Protein AF-A0A9E1KAA6-F1 (afdb_monomer)

pLDDT: mean 78.25, std 20.04, range [26.22, 97.06]

Solvent-accessible surface area (backbone atoms only — not comparable to full-atom values): 9494 Å² total; per-residue (Å²): 140,82,90,76,80,89,85,79,81,75,67,100,78,75,88,84,64,76,45,43,29,38,94,89,40,77,49,52,74,78,49,76,48,81,48,72,50,78,56,93,52,37,34,42,40,38,41,38,37,33,32,41,38,84,46,94,51,65,41,52,34,40,38,27,47,78,48,66,80,81,46,46,80,72,46,42,37,39,36,41,93,92,42,77,47,75,55,77,92,59,58,71,76,60,45,55,56,55,47,66,62,43,56,77,71,78,51,74,46,74,50,76,46,78,78,50,98,39,35,36,37,32,42,42,41,71,44,51,43,72,33,58,40,37,43,35,40,30,35,33,36,77,56,61,79,52,96,92,39,76,78,85,84,80,88,81,127

Foldseek 3Di:
DDDDDDPDCPDPPPPPDAAKDFPNHHFDWPDKDWDWDDDPQKIKIKIKTKTWQQDQFWTKIKHKDFADQQKDWDWKWKAAPNDIDTDDDDDPVVQVVVQVVVVVPVDFGWGWDDPDRGMIMIITGGHGHGIMMMMMTMIMHGFDDDPNDTDDDDDPD

Mean predicted aligned error: 9.54 Å

Secondary structure (DSSP, 8-state):
-----------TT-----EEEETTEEPPEEEEEEEEEEETTEEEEEEEEEEEE-SSS-EEEEEEEE--TTPEEEEEEEEETTEEEEEP---HHHHHHHHHHHHTTT---EEEEEEETTEEEEEEEEE-TTEEEEEEEEEEEE--EETTEE-------

Radius of gyration: 17.76 Å; Cα contacts (8 Å, |Δi|>4): 289; chains: 1; bounding box: 52×57×38 Å

Sequence (157 a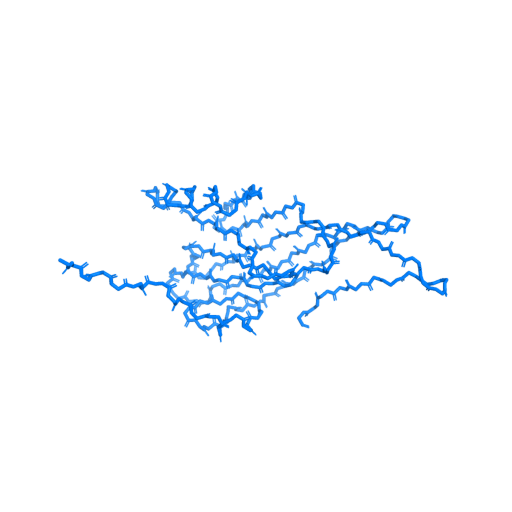a):
MISVQPQNQFQQHEIEQFGLFAGGHPIPLKSTSFTGQLKGMMTCMTIEMVFENIEEKSIEAVYTFPVPDRAVFLGLKIEMAGQVYQTVVMERKEATNAYEESVTDGNAAILVEVVSSNLYSMQIGNIPPQSDVKIEYQYSVLHEWRDGLLRWRLPTV

Structure (mmCIF, N/CA/C/O backbone):
data_AF-A0A9E1KAA6-F1
#
_entry.id   AF-A0A9E1KAA6-F1
#
loop_
_atom_site.group_PDB
_atom_site.id
_atom_site.type_symbol
_atom_site.label_atom_id
_atom_site.label_alt_id
_atom_site.label_comp_id
_atom_site.label_asym_id
_atom_site.label_entity_id
_atom_site.label_seq_id
_atom_site.pdbx_PDB_ins_code
_atom_site.Cartn_x
_atom_site.Cartn_y
_atom_site.Cartn_z
_atom_site.occupancy
_atom_site.B_iso_or_equiv
_atom_site.auth_seq_id
_atom_site.auth_comp_id
_atom_site.auth_asym_id
_atom_site.auth_atom_id
_atom_site.pdbx_PDB_model_num
ATOM 1 N N . MET A 1 1 ? -12.600 46.603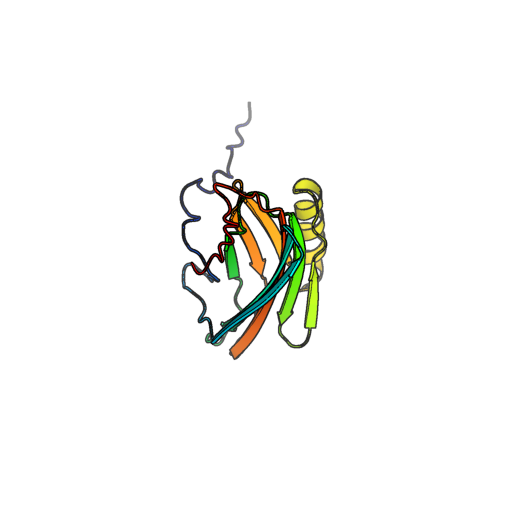 -1.212 1.00 32.56 1 MET A N 1
ATOM 2 C CA . MET A 1 1 ? -11.472 45.671 -1.012 1.00 32.56 1 MET A CA 1
ATOM 3 C C . MET A 1 1 ? -11.874 44.720 0.092 1.00 32.56 1 MET A C 1
ATOM 5 O O . MET A 1 1 ? -11.951 45.148 1.234 1.00 32.56 1 MET A O 1
ATOM 9 N N . ILE A 1 2 ? -12.253 43.494 -0.262 1.00 26.22 2 ILE A N 1
ATOM 10 C CA . ILE A 1 2 ? -12.650 42.466 0.703 1.00 26.22 2 ILE A CA 1
ATOM 11 C C . ILE A 1 2 ? -11.565 41.399 0.669 1.00 26.22 2 ILE A C 1
ATOM 13 O O . ILE A 1 2 ? -11.262 40.839 -0.380 1.00 26.22 2 ILE A O 1
ATOM 17 N N . SER A 1 3 ? -10.951 41.228 1.833 1.00 28.16 3 SER A N 1
ATOM 18 C CA . SER A 1 3 ? -10.003 40.180 2.170 1.00 28.16 3 SER A CA 1
ATOM 19 C C . SER A 1 3 ? -10.715 38.830 2.163 1.00 28.16 3 SER A C 1
ATOM 21 O O . SER A 1 3 ? -11.738 38.678 2.828 1.00 28.16 3 SER A O 1
ATOM 23 N N . VAL A 1 4 ? -10.152 37.860 1.449 1.00 31.84 4 VAL A N 1
ATOM 24 C CA . VAL A 1 4 ? -10.353 36.436 1.721 1.00 31.84 4 VAL A CA 1
ATOM 25 C C . VAL A 1 4 ? -8.952 35.840 1.787 1.00 31.84 4 VAL A C 1
ATOM 27 O O . VAL A 1 4 ? -8.188 35.912 0.825 1.00 31.84 4 VAL A O 1
ATOM 30 N N . GLN A 1 5 ? -8.578 35.373 2.976 1.00 27.95 5 GLN A N 1
ATOM 31 C CA . GLN A 1 5 ? -7.280 34.764 3.249 1.00 27.95 5 GLN A CA 1
ATOM 32 C C . GLN A 1 5 ? -7.101 33.471 2.434 1.00 27.95 5 GLN A C 1
ATOM 34 O O . GLN A 1 5 ? -8.075 32.743 2.242 1.00 27.95 5 GLN A O 1
ATOM 39 N N . PRO A 1 6 ? -5.872 33.124 2.014 1.00 31.64 6 PRO A N 1
ATOM 40 C CA . PRO A 1 6 ? -5.583 31.807 1.468 1.00 31.64 6 PRO A CA 1
ATOM 41 C C . PRO A 1 6 ? -5.466 30.801 2.622 1.00 31.64 6 PRO A C 1
ATOM 43 O O . PRO A 1 6 ? -4.396 30.631 3.202 1.00 31.64 6 PRO A O 1
ATOM 46 N N . GLN A 1 7 ? -6.561 30.128 2.970 1.00 37.97 7 GLN A N 1
ATOM 47 C CA . GLN A 1 7 ? -6.502 28.904 3.771 1.00 37.97 7 GLN A CA 1
ATOM 48 C C . GLN A 1 7 ? -6.577 27.701 2.835 1.00 37.97 7 GLN A C 1
ATOM 50 O O . GLN A 1 7 ? -7.650 27.254 2.459 1.00 37.97 7 GLN A O 1
ATOM 55 N N . ASN A 1 8 ? -5.401 27.259 2.395 1.00 36.41 8 ASN A N 1
ATOM 56 C CA . ASN A 1 8 ? -5.028 25.844 2.303 1.00 36.41 8 ASN A CA 1
ATOM 57 C C . ASN A 1 8 ? -3.507 25.763 2.113 1.00 36.41 8 ASN A C 1
ATOM 59 O O . ASN A 1 8 ? -2.979 25.226 1.145 1.00 36.41 8 ASN A O 1
ATOM 63 N N . GLN A 1 9 ? -2.795 26.351 3.079 1.00 32.00 9 GLN A N 1
ATOM 64 C CA . GLN A 1 9 ? -1.460 25.904 3.462 1.00 32.00 9 GLN A CA 1
ATOM 65 C C . GLN A 1 9 ? -1.636 24.704 4.403 1.00 32.00 9 GLN A C 1
ATOM 67 O O . GLN A 1 9 ? -1.449 24.832 5.609 1.00 32.00 9 GLN A O 1
ATOM 72 N N . PHE A 1 10 ? -2.029 23.544 3.872 1.00 37.91 10 PHE A N 1
ATOM 73 C CA . PHE A 1 10 ? -1.700 22.303 4.566 1.00 37.91 10 PHE A CA 1
ATOM 74 C C . PHE A 1 10 ? -0.241 21.995 4.238 1.00 37.91 10 PHE A C 1
ATOM 76 O O . PHE A 1 10 ? 0.187 21.985 3.085 1.00 37.91 10 PHE A O 1
ATOM 83 N N . GLN A 1 11 ? 0.534 21.951 5.309 1.00 35.53 11 GLN A N 1
ATOM 84 C CA . GLN A 1 11 ? 1.975 22.080 5.367 1.00 35.53 11 GLN A CA 1
ATOM 85 C C . GLN A 1 11 ? 2.710 21.088 4.460 1.00 35.53 11 GLN A C 1
ATOM 87 O O . GLN A 1 11 ? 2.513 19.880 4.516 1.00 35.53 11 GLN A O 1
ATOM 92 N N . GLN A 1 12 ? 3.691 21.612 3.731 1.00 38.66 12 GLN A N 1
ATOM 93 C CA . GLN A 1 12 ? 4.783 20.885 3.075 1.00 38.66 12 GLN A CA 1
ATOM 94 C C . GLN A 1 12 ? 5.722 20.154 4.078 1.00 38.66 12 GLN A C 1
ATOM 96 O O . GLN A 1 12 ? 6.903 19.988 3.792 1.00 38.66 12 GLN A O 1
ATOM 101 N N . HIS A 1 13 ? 5.249 19.783 5.276 1.00 34.84 13 HIS A N 1
ATOM 102 C CA . HIS A 1 13 ? 6.080 19.331 6.405 1.00 34.84 13 HIS A CA 1
ATOM 103 C C . HIS A 1 13 ? 5.545 18.120 7.195 1.00 34.84 13 HIS A C 1
ATOM 105 O O . HIS A 1 13 ? 6.090 17.827 8.251 1.00 34.84 13 HIS A O 1
ATOM 111 N N . GLU A 1 14 ? 4.540 17.382 6.710 1.00 42.50 14 GLU A N 1
ATOM 112 C CA . GLU A 1 14 ? 3.948 16.273 7.492 1.00 42.50 14 GLU A CA 1
ATOM 113 C C . GLU A 1 14 ? 3.715 14.959 6.722 1.00 42.50 14 GLU A C 1
ATOM 115 O O . GLU A 1 14 ? 2.929 14.117 7.142 1.00 42.50 14 GLU A O 1
ATOM 120 N N . ILE A 1 15 ? 4.434 14.720 5.619 1.00 50.84 15 ILE A N 1
ATOM 121 C CA . ILE A 1 15 ? 4.399 13.423 4.917 1.00 50.84 15 ILE A CA 1
ATOM 122 C C . ILE A 1 15 ? 5.782 12.758 5.008 1.00 50.84 15 ILE A C 1
ATOM 124 O O . ILE A 1 15 ? 6.477 12.586 4.014 1.00 50.84 15 ILE A O 1
ATOM 128 N N . GLU A 1 16 ? 6.200 12.416 6.231 1.00 56.44 16 GLU A N 1
ATOM 129 C CA . GLU A 1 16 ? 7.363 11.541 6.498 1.00 56.44 16 GLU A CA 1
ATOM 130 C C . GLU A 1 16 ? 6.955 10.204 7.147 1.00 56.44 16 GLU A C 1
ATOM 132 O O . GLU A 1 16 ? 7.795 9.458 7.643 1.00 56.44 16 GLU A O 1
ATOM 137 N N . GLN A 1 17 ? 5.661 9.875 7.166 1.00 75.50 17 GLN A N 1
ATOM 138 C CA . GLN A 1 17 ? 5.165 8.647 7.785 1.00 75.50 17 GLN A CA 1
ATOM 139 C C . GLN A 1 17 ? 4.682 7.667 6.714 1.00 75.50 17 GLN A C 1
ATOM 141 O O . GLN A 1 17 ? 3.624 7.846 6.117 1.00 75.50 17 GLN A O 1
ATOM 146 N N . PHE A 1 18 ? 5.493 6.637 6.455 1.00 88.12 18 PHE A N 1
ATOM 147 C CA . PHE A 1 18 ? 5.142 5.529 5.567 1.00 88.12 18 PHE A CA 1
ATOM 148 C C . PHE A 1 18 ? 4.233 4.528 6.273 1.00 88.12 18 PHE A C 1
ATOM 150 O O . PHE A 1 18 ? 4.470 4.174 7.427 1.00 88.12 18 PHE A O 1
ATOM 157 N N . GLY A 1 19 ? 3.244 4.012 5.550 1.00 91.88 19 GLY A N 1
ATOM 158 C CA . GLY A 1 19 ? 2.247 3.095 6.088 1.00 91.88 19 GLY A CA 1
ATOM 159 C C . GLY A 1 19 ? 0.863 3.725 6.147 1.00 91.88 19 GLY A C 1
ATOM 160 O O . GLY A 1 19 ? 0.610 4.762 5.533 1.00 91.88 19 GLY A O 1
ATOM 161 N N . LEU A 1 20 ? -0.051 3.045 6.836 1.00 93.88 20 LEU A N 1
ATOM 162 C CA . LEU A 1 20 ? -1.446 3.448 6.973 1.00 93.88 20 LEU A CA 1
ATOM 163 C C . LEU A 1 20 ? -1.654 4.102 8.342 1.00 93.88 20 LEU A C 1
ATOM 165 O O . LEU A 1 20 ? -1.330 3.493 9.358 1.00 93.88 20 LEU A O 1
ATOM 169 N N . PHE A 1 21 ? -2.192 5.321 8.370 1.00 94.81 21 PHE A N 1
ATOM 170 C CA . PHE A 1 21 ? -2.392 6.098 9.597 1.00 94.81 21 PHE A CA 1
ATOM 171 C C . PHE A 1 21 ? -3.819 6.631 9.702 1.00 94.81 21 PHE A C 1
ATOM 173 O O . PHE A 1 21 ? -4.349 7.139 8.720 1.00 94.81 21 PHE A O 1
ATOM 180 N N . ALA A 1 22 ? -4.404 6.595 10.900 1.00 93.38 22 ALA A N 1
ATOM 181 C CA . ALA A 1 22 ?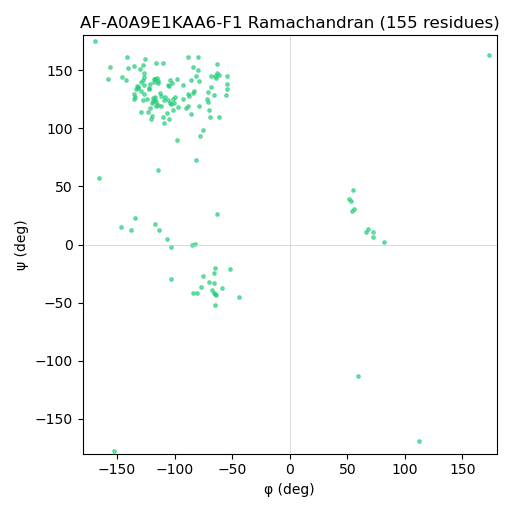 -5.677 7.241 11.227 1.00 93.38 22 ALA A CA 1
ATOM 182 C C . ALA A 1 22 ? -5.489 8.189 12.416 1.00 93.38 22 ALA A C 1
ATOM 184 O O . ALA A 1 22 ? -4.975 7.795 13.461 1.00 93.38 22 ALA A O 1
ATOM 185 N N . GLY A 1 23 ? -5.870 9.461 12.257 1.00 89.25 23 GLY A N 1
ATOM 186 C CA . GLY A 1 23 ? -5.718 10.471 13.315 1.00 89.25 23 GLY A CA 1
ATOM 187 C C . GLY A 1 23 ? -4.282 10.626 13.843 1.00 89.25 23 GLY A C 1
ATOM 188 O O . GLY A 1 23 ? -4.104 10.915 15.021 1.00 89.25 23 GLY A O 1
ATOM 189 N N . GLY A 1 24 ? -3.267 10.383 13.004 1.00 88.31 24 GLY A N 1
ATOM 190 C CA . GLY A 1 24 ? -1.848 10.428 13.386 1.00 88.31 24 GLY A CA 1
ATOM 191 C C . GLY A 1 24 ? -1.312 9.161 14.068 1.00 88.31 24 GLY A C 1
ATOM 192 O O . GLY A 1 24 ? -0.139 9.119 14.434 1.00 88.31 24 GLY A O 1
ATOM 193 N N . HIS A 1 25 ? -2.130 8.118 14.220 1.00 91.75 25 HIS A N 1
ATOM 194 C CA . HIS A 1 25 ? -1.718 6.836 14.791 1.00 91.75 25 HIS A CA 1
ATOM 195 C C . HIS A 1 25 ? -1.569 5.767 13.699 1.00 91.75 25 HIS A C 1
ATOM 197 O O . HIS A 1 25 ? -2.437 5.678 12.826 1.00 91.75 25 HIS A O 1
ATOM 203 N N . PRO A 1 26 ? -0.496 4.952 13.725 1.00 94.31 26 PRO A N 1
ATOM 204 C CA . PRO A 1 26 ? -0.312 3.890 12.747 1.00 94.31 26 PRO A CA 1
ATOM 205 C C . PRO A 1 26 ? -1.360 2.796 12.947 1.00 94.31 26 PRO A C 1
ATOM 207 O O . PRO A 1 26 ? -1.597 2.339 14.065 1.00 94.31 26 PRO A O 1
ATOM 210 N N . ILE A 1 27 ? -1.940 2.341 11.845 1.00 96.00 27 ILE A N 1
ATOM 211 C CA . ILE A 1 27 ? -2.818 1.177 11.820 1.00 96.00 27 ILE A CA 1
ATOM 212 C C . ILE A 1 27 ? -1.947 -0.088 11.742 1.00 96.00 27 ILE A C 1
ATOM 214 O O . ILE A 1 27 ? -1.030 -0.138 10.916 1.00 96.00 27 ILE A O 1
ATOM 218 N N . PRO A 1 28 ? -2.200 -1.117 12.574 1.00 96.38 28 PRO A N 1
ATOM 219 C CA . PRO A 1 28 ? -1.439 -2.362 12.551 1.00 96.38 28 PRO A CA 1
ATOM 220 C C . PRO A 1 28 ? -1.409 -3.031 11.172 1.00 96.38 28 PRO A C 1
ATOM 222 O O . PRO A 1 28 ? -2.449 -3.288 10.570 1.00 96.38 28 PRO A O 1
ATOM 225 N N . LEU A 1 29 ? -0.204 -3.360 10.703 1.00 96.25 29 LEU A N 1
ATOM 226 C CA . LEU A 1 29 ? 0.043 -4.156 9.501 1.00 96.25 29 LEU A CA 1
ATOM 227 C C . LEU A 1 29 ? 0.109 -5.642 9.882 1.00 96.25 29 LEU A C 1
ATOM 229 O O . LEU A 1 29 ? 0.995 -6.050 10.631 1.00 96.25 29 LEU A O 1
ATOM 233 N N . LYS A 1 30 ? -0.807 -6.457 9.357 1.00 96.75 30 LYS A N 1
ATOM 234 C CA . LYS A 1 30 ? -0.865 -7.907 9.607 1.00 96.75 30 LYS A CA 1
ATOM 235 C C . LYS A 1 30 ? 0.058 -8.690 8.687 1.00 96.75 30 LYS A C 1
ATOM 237 O O . LYS A 1 30 ? 0.681 -9.662 9.110 1.00 96.75 30 LYS A O 1
ATOM 242 N N . SER A 1 31 ? 0.107 -8.310 7.413 1.00 96.44 31 SER A N 1
ATOM 243 C CA . SER A 1 31 ? 0.881 -9.031 6.407 1.00 96.44 31 SER A CA 1
ATOM 244 C C . SER A 1 31 ? 1.261 -8.146 5.229 1.00 96.44 31 SER A C 1
ATOM 246 O O . SER A 1 31 ? 0.546 -7.211 4.871 1.00 96.44 31 SER A O 1
ATOM 248 N N . THR A 1 32 ? 2.379 -8.508 4.602 1.00 94.94 32 THR A N 1
ATOM 249 C CA . THR A 1 32 ? 2.837 -7.942 3.335 1.00 94.94 32 THR A CA 1
ATOM 250 C C . THR A 1 32 ? 3.259 -9.069 2.405 1.00 94.94 32 THR A C 1
ATOM 252 O O . THR A 1 32 ? 3.997 -9.969 2.810 1.00 94.94 32 THR A O 1
ATOM 255 N N . SER A 1 33 ? 2.828 -9.003 1.149 1.00 95.25 33 SER A N 1
ATOM 256 C CA . SER A 1 33 ? 3.213 -9.925 0.086 1.00 95.25 33 SER A CA 1
ATOM 257 C C . SER A 1 33 ? 3.753 -9.157 -1.115 1.00 95.25 33 SER A C 1
ATOM 259 O O . SER A 1 33 ? 3.204 -8.138 -1.534 1.00 95.25 33 SER A O 1
ATOM 261 N N . PHE A 1 34 ? 4.840 -9.670 -1.684 1.00 94.38 34 PHE A N 1
ATOM 262 C CA . PHE A 1 34 ? 5.470 -9.130 -2.880 1.00 94.38 34 PHE A CA 1
ATOM 263 C C . PHE A 1 34 ? 5.539 -10.234 -3.926 1.00 94.38 34 PHE A C 1
ATOM 265 O O . PHE A 1 34 ? 6.257 -11.218 -3.756 1.00 94.38 34 PHE A O 1
ATOM 272 N N . THR A 1 35 ? 4.813 -10.066 -5.026 1.00 95.50 35 THR A N 1
ATOM 273 C CA . THR A 1 35 ? 4.808 -11.022 -6.137 1.00 95.50 35 THR A CA 1
ATOM 274 C C . THR A 1 35 ? 5.218 -10.310 -7.410 1.00 95.50 35 THR A C 1
ATOM 276 O O . THR A 1 35 ? 4.731 -9.222 -7.698 1.00 95.50 35 THR A O 1
ATOM 279 N N . GLY A 1 36 ? 6.101 -10.898 -8.211 1.00 93.25 36 GLY A N 1
ATOM 280 C CA . GLY A 1 36 ? 6.486 -10.253 -9.456 1.00 93.25 36 GLY A CA 1
ATOM 281 C C . GLY A 1 36 ? 7.283 -11.116 -10.408 1.00 93.25 36 GLY A C 1
ATOM 282 O O . GLY A 1 36 ? 7.639 -12.256 -10.118 1.00 93.25 36 GLY A O 1
ATOM 283 N N . GLN A 1 37 ? 7.532 -10.546 -11.582 1.00 94.81 37 GLN A N 1
ATOM 284 C CA . GLN A 1 37 ? 8.281 -11.175 -12.662 1.00 94.81 37 GLN A CA 1
ATOM 285 C C . GLN A 1 37 ? 9.332 -10.201 -13.184 1.00 94.81 37 GLN A C 1
ATOM 287 O O . GLN A 1 37 ? 9.024 -9.041 -13.456 1.00 94.81 37 GLN A O 1
ATOM 292 N N . LEU A 1 38 ? 10.554 -10.694 -13.377 1.00 93.38 38 LEU A N 1
ATOM 293 C CA . LEU A 1 38 ? 11.616 -10.009 -14.107 1.00 93.38 38 LEU A CA 1
ATOM 294 C C . LEU A 1 38 ? 11.792 -10.704 -15.463 1.00 93.38 38 LEU A C 1
ATOM 296 O O . LEU A 1 38 ? 12.201 -11.862 -15.521 1.00 93.38 38 LEU A O 1
ATOM 300 N N . LYS A 1 39 ? 11.462 -10.008 -16.554 1.00 91.81 39 LYS A N 1
ATOM 301 C CA . LYS A 1 39 ? 11.608 -10.495 -17.933 1.00 91.81 39 LYS A CA 1
ATOM 302 C C . LYS A 1 39 ? 12.556 -9.581 -18.695 1.00 91.81 39 LYS A C 1
ATOM 304 O O . LYS A 1 39 ? 12.229 -8.429 -18.981 1.00 91.81 39 LYS A O 1
ATOM 309 N N . GLY A 1 40 ? 13.741 -10.095 -19.025 1.00 90.69 40 GLY A N 1
ATOM 310 C CA . GLY A 1 40 ? 14.811 -9.275 -19.590 1.00 90.69 40 GLY A CA 1
ATOM 311 C C . GLY A 1 40 ? 15.182 -8.149 -18.622 1.00 90.69 40 GLY A C 1
ATOM 312 O O . GLY A 1 40 ? 15.681 -8.416 -17.535 1.00 90.69 40 GLY A O 1
ATOM 313 N N . MET A 1 41 ? 14.905 -6.902 -19.009 1.00 92.44 41 MET A N 1
ATOM 314 C CA . MET A 1 41 ? 15.149 -5.708 -18.186 1.00 92.44 41 MET A CA 1
ATOM 315 C C . MET A 1 41 ? 13.881 -5.143 -17.534 1.00 92.44 41 MET A C 1
ATOM 317 O O . MET A 1 41 ? 13.965 -4.149 -16.824 1.00 92.44 41 MET A O 1
ATOM 321 N N . MET A 1 42 ? 12.709 -5.724 -17.782 1.00 93.19 42 MET A N 1
ATOM 322 C CA . MET A 1 42 ? 11.446 -5.217 -17.250 1.00 93.19 42 MET A CA 1
ATOM 323 C C . MET A 1 42 ? 11.034 -6.017 -16.019 1.00 93.19 42 MET A C 1
ATOM 325 O O . MET A 1 42 ? 10.911 -7.242 -16.094 1.00 93.19 42 MET A O 1
ATOM 329 N N . THR A 1 43 ? 10.762 -5.334 -14.911 1.00 94.81 43 THR A N 1
ATOM 330 C CA . THR A 1 43 ? 10.070 -5.933 -13.766 1.00 94.81 43 THR A CA 1
ATOM 331 C C . THR A 1 43 ? 8.616 -5.495 -13.747 1.00 94.81 43 THR A C 1
ATOM 333 O O . THR A 1 43 ? 8.332 -4.320 -13.948 1.00 94.81 43 THR A O 1
ATOM 336 N N . CYS A 1 44 ? 7.712 -6.421 -13.441 1.00 94.38 44 CYS A N 1
ATOM 337 C CA . CYS A 1 44 ? 6.341 -6.130 -13.038 1.00 94.38 44 CYS A CA 1
ATOM 338 C C . CYS A 1 44 ? 6.120 -6.699 -11.632 1.00 94.38 44 CYS A C 1
ATOM 340 O O . CYS A 1 44 ? 6.328 -7.895 -11.420 1.00 94.38 44 CYS A O 1
ATOM 342 N N . MET A 1 45 ? 5.753 -5.838 -10.684 1.00 95.00 45 MET A N 1
ATOM 343 C CA . MET A 1 45 ? 5.533 -6.182 -9.279 1.00 95.00 45 MET A CA 1
ATOM 344 C C . MET A 1 45 ? 4.089 -5.911 -8.891 1.00 95.00 45 MET A C 1
ATOM 346 O O . MET A 1 45 ? 3.520 -4.905 -9.298 1.00 95.00 45 MET A O 1
ATOM 350 N N . THR A 1 46 ? 3.548 -6.783 -8.053 1.00 94.44 46 THR A N 1
ATOM 351 C CA . THR A 1 46 ? 2.313 -6.611 -7.291 1.00 94.44 46 THR A CA 1
ATOM 352 C C . THR A 1 46 ? 2.681 -6.636 -5.814 1.00 94.44 46 THR A C 1
ATOM 354 O O . THR A 1 46 ? 3.382 -7.548 -5.363 1.00 94.44 46 THR A O 1
ATOM 357 N N . ILE A 1 47 ? 2.251 -5.614 -5.087 1.00 94.12 47 ILE A N 1
ATOM 358 C CA . ILE A 1 47 ? 2.427 -5.481 -3.644 1.00 94.12 47 ILE A CA 1
ATOM 359 C C . ILE A 1 47 ? 1.049 -5.576 -3.017 1.00 94.12 47 ILE A C 1
ATOM 361 O O . ILE A 1 47 ? 0.142 -4.877 -3.450 1.00 94.12 47 ILE A O 1
ATOM 365 N N . GLU A 1 48 ? 0.911 -6.424 -2.008 1.00 95.56 48 GLU A N 1
ATOM 366 C CA . GLU A 1 48 ? -0.294 -6.555 -1.198 1.00 95.56 48 GLU A CA 1
ATOM 367 C C . GLU A 1 48 ? 0.069 -6.308 0.267 1.00 95.56 48 GLU A C 1
ATOM 369 O O . GLU A 1 48 ? 1.058 -6.851 0.762 1.00 95.56 48 GLU A O 1
ATOM 374 N N . MET A 1 49 ? -0.725 -5.497 0.960 1.00 95.81 49 MET A N 1
ATOM 375 C CA . MET A 1 49 ? -0.617 -5.255 2.396 1.00 95.81 49 MET A CA 1
ATOM 376 C C . MET A 1 49 ? -1.991 -5.371 3.046 1.00 95.81 49 MET A C 1
ATOM 378 O O . MET A 1 49 ? -2.967 -4.839 2.520 1.00 95.81 49 MET A O 1
ATOM 382 N N . VAL A 1 50 ? -2.061 -6.039 4.195 1.00 97.06 50 VAL A N 1
ATOM 383 C CA . VAL A 1 50 ? -3.293 -6.176 4.983 1.00 97.06 50 VAL A CA 1
ATOM 384 C C . VAL A 1 50 ? -3.116 -5.454 6.307 1.00 97.06 50 VAL A C 1
ATOM 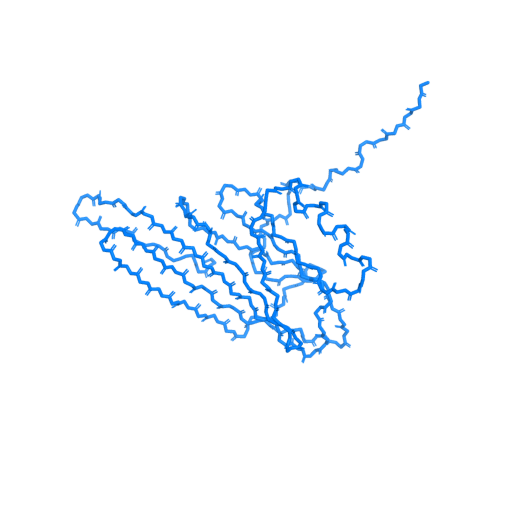386 O O . VAL A 1 50 ? -2.238 -5.815 7.090 1.00 97.06 50 VAL A O 1
ATOM 389 N N . PHE A 1 51 ? -3.958 -4.459 6.564 1.00 97.06 51 PHE A N 1
ATOM 390 C CA . PHE A 1 51 ? -4.009 -3.726 7.826 1.00 97.06 51 PHE A CA 1
ATOM 391 C C . PHE A 1 51 ? -5.290 -4.051 8.593 1.00 97.06 51 PHE A C 1
ATOM 393 O O . PHE A 1 51 ? -6.284 -4.432 7.980 1.00 97.06 51 PHE A O 1
ATOM 400 N N . GLU A 1 52 ? -5.279 -3.866 9.913 1.00 97.00 52 GLU A N 1
ATOM 401 C CA . GLU A 1 52 ? -6.438 -4.103 10.783 1.00 97.00 52 GLU A CA 1
ATOM 402 C C . GLU A 1 52 ? -6.874 -2.831 11.501 1.00 97.00 52 GLU A C 1
ATOM 404 O O . GLU A 1 52 ? -6.099 -2.249 12.262 1.00 97.00 52 GLU A O 1
ATOM 409 N N . ASN A 1 53 ? -8.136 -2.433 11.336 1.00 96.25 53 ASN A N 1
ATOM 410 C CA . ASN A 1 53 ? -8.738 -1.474 12.251 1.00 96.25 53 ASN A CA 1
ATOM 411 C C . ASN A 1 53 ? -9.082 -2.173 13.575 1.00 96.25 53 ASN A C 1
ATOM 413 O O . ASN A 1 53 ? -10.130 -2.805 13.692 1.00 96.25 53 ASN A O 1
ATOM 417 N N . ILE A 1 54 ? -8.217 -2.018 14.576 1.00 96.38 54 ILE A N 1
ATOM 418 C CA . ILE A 1 54 ? -8.413 -2.570 15.925 1.00 96.38 54 ILE A CA 1
ATOM 419 C C . ILE A 1 54 ? -9.310 -1.703 16.824 1.00 96.38 54 ILE A C 1
ATOM 421 O O . ILE A 1 54 ? -9.534 -2.055 17.982 1.00 96.38 54 ILE A O 1
ATOM 425 N N . GLU A 1 55 ? -9.823 -0.578 16.323 1.00 95.38 55 GLU A N 1
ATOM 426 C CA . GLU A 1 55 ? -10.707 0.317 17.071 1.00 95.38 55 GLU A CA 1
ATOM 427 C C . GLU A 1 55 ? -12.153 -0.211 17.108 1.00 95.38 55 GLU A C 1
ATOM 429 O O . GLU A 1 55 ? -12.582 -1.025 16.285 1.00 95.38 55 GLU A O 1
ATOM 434 N N . GLU A 1 56 ? -12.949 0.293 18.054 1.00 95.88 56 GLU A N 1
ATOM 435 C CA . GLU A 1 56 ? -14.387 -0.017 18.171 1.00 95.88 56 GLU A CA 1
ATOM 436 C C . GLU A 1 56 ? -15.277 0.868 17.278 1.00 95.88 56 GLU A C 1
ATOM 438 O O . GLU A 1 56 ? -16.499 0.722 17.254 1.00 95.88 56 GLU A O 1
ATOM 443 N N . LYS A 1 57 ? -14.676 1.792 16.522 1.00 94.44 57 LYS A N 1
ATOM 444 C CA . LYS A 1 57 ? -15.368 2.722 15.620 1.00 94.44 57 LYS A CA 1
ATOM 445 C C . LYS A 1 57 ? -14.815 2.651 14.199 1.00 94.44 57 LYS A C 1
ATOM 447 O O . LYS A 1 57 ? -13.674 2.239 13.989 1.00 94.44 57 LYS A O 1
ATOM 452 N N . SER A 1 58 ? -15.612 3.114 13.236 1.00 93.25 58 SER A N 1
ATOM 453 C CA . SER A 1 58 ? -15.109 3.358 11.884 1.00 93.25 58 SER A CA 1
ATOM 454 C C . SER A 1 58 ? -14.047 4.455 11.891 1.00 93.25 58 SER A C 1
ATOM 456 O O . SER A 1 58 ? -14.164 5.433 12.638 1.00 93.25 58 SER A O 1
ATOM 458 N N . ILE A 1 59 ? -13.030 4.302 11.047 1.00 92.69 59 ILE A N 1
ATOM 459 C CA . ILE A 1 59 ? -11.928 5.259 10.918 1.00 92.69 59 ILE A CA 1
ATOM 460 C C . ILE A 1 59 ? -11.719 5.684 9.468 1.00 92.69 59 ILE A C 1
ATOM 462 O O . ILE A 1 59 ? -12.037 4.957 8.529 1.00 92.69 59 ILE A O 1
ATOM 466 N N . GLU A 1 60 ? -11.154 6.872 9.304 1.00 91.00 60 GLU A N 1
ATOM 467 C CA . GLU A 1 60 ? -10.600 7.350 8.042 1.00 91.00 60 GLU A CA 1
ATOM 468 C C . GLU A 1 60 ? -9.081 7.306 8.150 1.00 91.00 60 GLU A C 1
ATOM 470 O O . GLU A 1 60 ? -8.518 7.666 9.192 1.00 91.00 60 GLU A O 1
ATOM 475 N N . ALA A 1 61 ? -8.421 6.839 7.095 1.00 91.62 61 ALA A N 1
ATOM 476 C CA . ALA A 1 61 ? -6.988 6.612 7.111 1.00 91.62 61 ALA A CA 1
ATOM 477 C C . ALA A 1 61 ? -6.297 7.134 5.853 1.00 91.62 61 ALA A C 1
ATOM 479 O O . ALA A 1 61 ? -6.883 7.205 4.775 1.00 91.62 61 ALA A O 1
ATOM 480 N N . VAL A 1 62 ? -5.017 7.462 5.998 1.00 91.38 62 VAL A N 1
ATOM 481 C CA . VAL A 1 62 ? -4.131 7.873 4.910 1.00 91.38 62 VAL A CA 1
ATOM 482 C C . VAL A 1 62 ? -3.027 6.835 4.771 1.00 91.38 62 VAL A C 1
ATOM 484 O O . VAL A 1 62 ? -2.306 6.558 5.729 1.00 91.38 62 VAL A O 1
ATOM 487 N N . TYR A 1 63 ? -2.901 6.251 3.582 1.00 91.19 63 TYR A N 1
ATOM 488 C CA . TYR A 1 63 ? -1.824 5.336 3.228 1.00 91.19 63 TYR A CA 1
ATOM 489 C C . TYR A 1 63 ? -0.773 6.060 2.400 1.00 91.19 63 TYR A C 1
ATOM 491 O O . TYR A 1 63 ? -1.054 6.461 1.273 1.00 91.19 63 TYR A O 1
ATOM 499 N N . THR A 1 64 ? 0.440 6.183 2.930 1.00 90.00 64 THR A N 1
ATOM 500 C CA . THR A 1 64 ? 1.568 6.779 2.207 1.00 90.00 64 THR A CA 1
ATOM 501 C C . THR A 1 64 ? 2.616 5.719 1.904 1.00 90.00 64 THR A C 1
ATOM 503 O O . THR A 1 64 ? 3.080 5.018 2.807 1.00 90.00 64 THR A O 1
ATOM 506 N N . PHE A 1 65 ? 3.022 5.607 0.639 1.00 88.56 65 P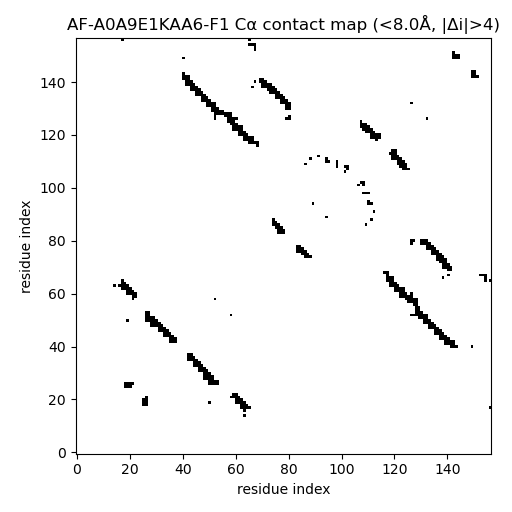HE A N 1
ATOM 507 C CA . PHE A 1 65 ? 3.958 4.576 0.200 1.00 88.56 65 PHE A CA 1
ATOM 508 C C . PHE A 1 65 ? 4.888 5.051 -0.923 1.00 88.56 65 PHE A C 1
ATOM 510 O O . PHE A 1 65 ? 4.480 5.819 -1.803 1.00 88.56 65 PHE A O 1
ATOM 517 N N . PRO A 1 66 ? 6.150 4.588 -0.924 1.00 88.06 66 PRO A N 1
ATOM 518 C CA . PRO A 1 66 ? 7.065 4.858 -2.013 1.00 88.06 66 PRO A CA 1
ATOM 519 C C . PRO A 1 66 ? 6.821 3.881 -3.169 1.00 88.06 66 PRO A C 1
ATOM 521 O O . PRO A 1 66 ? 6.570 2.687 -2.980 1.00 88.06 66 PRO A O 1
ATOM 524 N N . VAL A 1 67 ? 6.990 4.372 -4.389 1.00 86.38 67 VAL A N 1
ATOM 525 C CA . VAL A 1 67 ? 7.071 3.558 -5.605 1.00 86.38 67 VAL A CA 1
ATOM 526 C C . VAL A 1 67 ? 8.459 3.780 -6.212 1.00 86.38 67 VAL A C 1
ATOM 528 O O . VAL A 1 67 ? 8.940 4.905 -6.174 1.00 86.38 67 VAL A O 1
ATOM 531 N N . PRO A 1 68 ? 9.160 2.762 -6.749 1.00 87.44 68 PRO A N 1
ATOM 532 C CA . PRO A 1 68 ? 10.506 2.965 -7.285 1.00 87.44 68 PRO A CA 1
ATOM 533 C C . PRO A 1 68 ? 10.592 4.082 -8.333 1.00 87.44 68 PRO A C 1
ATOM 535 O O . PRO A 1 68 ? 9.702 4.234 -9.169 1.00 87.44 68 PRO A O 1
ATOM 538 N N . ASP A 1 69 ? 11.708 4.816 -8.344 1.00 81.88 69 ASP A N 1
ATOM 539 C CA . ASP A 1 69 ? 11.956 5.832 -9.370 1.00 81.88 69 ASP A CA 1
ATOM 540 C C . ASP A 1 69 ? 11.848 5.226 -10.775 1.00 81.88 69 ASP A C 1
ATOM 542 O O . ASP A 1 69 ? 12.391 4.148 -11.047 1.00 81.88 69 ASP A O 1
ATOM 546 N N . ARG A 1 70 ? 11.204 5.963 -11.689 1.00 84.12 70 ARG A N 1
ATOM 547 C CA . ARG A 1 70 ? 10.918 5.544 -13.076 1.00 84.12 70 ARG A CA 1
ATOM 548 C C . ARG A 1 70 ? 9.940 4.375 -13.197 1.00 84.12 70 ARG A C 1
ATOM 550 O O . ARG A 1 70 ? 9.797 3.826 -14.290 1.00 84.12 70 ARG A O 1
ATOM 557 N N . ALA A 1 71 ? 9.280 3.983 -12.111 1.00 87.81 71 ALA A N 1
ATOM 558 C CA . ALA A 1 71 ? 8.190 3.037 -12.209 1.00 87.81 71 ALA A CA 1
ATOM 559 C C . ALA A 1 71 ? 6.985 3.656 -12.920 1.00 87.81 71 ALA A C 1
ATOM 561 O O . ALA A 1 71 ? 6.656 4.826 -12.724 1.00 87.81 71 ALA A O 1
ATOM 562 N N . VAL A 1 72 ? 6.290 2.829 -13.691 1.00 85.75 72 VAL A N 1
ATOM 563 C CA . VAL A 1 72 ? 4.943 3.113 -14.177 1.00 85.75 72 VAL A CA 1
ATOM 564 C C . VAL A 1 72 ? 3.967 2.412 -13.247 1.00 85.75 72 VAL A C 1
ATOM 566 O O . VAL A 1 72 ? 4.005 1.184 -13.126 1.00 85.75 72 VAL A O 1
ATOM 569 N N . PHE A 1 73 ? 3.112 3.188 -12.586 1.00 84.38 73 PHE A N 1
ATOM 570 C CA . PHE A 1 73 ? 2.021 2.667 -11.773 1.00 84.38 73 PHE A CA 1
ATOM 571 C C . PHE A 1 73 ? 0.938 2.089 -12.692 1.00 84.38 73 PHE A C 1
ATOM 573 O O . PHE A 1 73 ? 0.493 2.761 -13.619 1.00 84.38 73 PHE A O 1
ATOM 580 N N . LEU A 1 74 ? 0.568 0.827 -12.484 1.00 84.94 74 LEU A N 1
ATOM 581 C CA . LEU A 1 74 ? -0.311 0.076 -13.386 1.00 84.94 74 LEU A CA 1
ATOM 582 C C . LEU A 1 74 ? -1.739 -0.0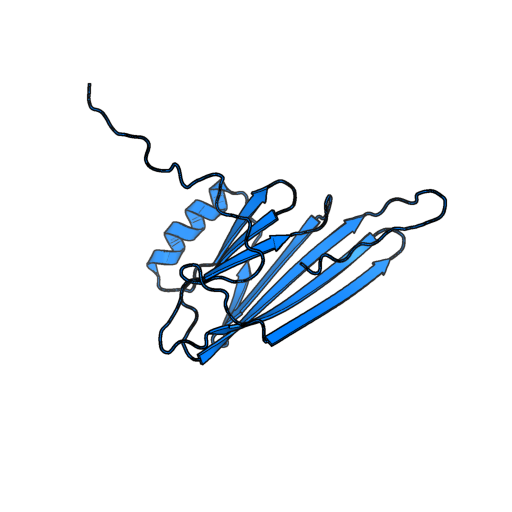42 -12.856 1.00 84.94 74 LEU A C 1
ATOM 584 O O . LEU A 1 74 ? -2.677 -0.125 -13.643 1.00 84.94 74 LEU A O 1
ATOM 588 N N . GLY A 1 75 ? -1.914 -0.045 -11.537 1.00 82.25 75 GLY A N 1
ATOM 589 C CA . GLY A 1 75 ? -3.234 -0.132 -10.935 1.00 82.25 75 GLY A CA 1
ATOM 590 C C . GLY A 1 75 ? -3.181 -0.290 -9.428 1.00 82.25 75 GLY A C 1
ATOM 591 O O . GLY A 1 75 ? -2.145 -0.646 -8.861 1.00 82.25 75 GLY A O 1
ATOM 592 N N . LEU A 1 76 ? -4.323 -0.029 -8.803 1.00 86.06 76 LEU A N 1
ATOM 593 C CA . LEU A 1 76 ? -4.537 -0.196 -7.377 1.00 86.06 76 LEU A CA 1
ATOM 594 C C . LEU A 1 76 ? -5.946 -0.727 -7.112 1.00 86.06 76 LEU A C 1
ATOM 596 O O . LEU A 1 76 ? -6.918 -0.383 -7.791 1.00 86.06 76 LEU A O 1
ATOM 600 N N . LYS A 1 77 ? -6.019 -1.616 -6.129 1.00 87.56 77 LYS A N 1
ATOM 601 C CA . LYS A 1 77 ? -7.225 -2.251 -5.630 1.00 87.56 77 LYS A CA 1
ATOM 602 C C . LYS A 1 77 ? -7.219 -2.149 -4.109 1.00 87.56 77 LYS A C 1
ATOM 604 O O . LYS A 1 77 ? -6.218 -2.455 -3.467 1.00 87.56 77 LYS A O 1
ATOM 609 N N . ILE A 1 78 ? -8.363 -1.790 -3.542 1.00 89.88 78 ILE A N 1
ATOM 610 C CA . ILE A 1 78 ? -8.626 -1.932 -2.111 1.00 89.88 78 ILE A CA 1
ATOM 611 C C . ILE A 1 78 ? -9.737 -2.948 -1.920 1.00 89.88 78 ILE A C 1
ATOM 613 O O . ILE A 1 78 ? -10.698 -2.996 -2.687 1.00 89.88 78 ILE A O 1
ATOM 617 N N . GLU A 1 79 ? -9.607 -3.773 -0.897 1.00 91.44 79 GLU A N 1
ATOM 618 C CA . GLU A 1 79 ? -10.644 -4.690 -0.465 1.00 91.44 79 GLU A CA 1
ATOM 619 C C . GLU A 1 79 ? -10.903 -4.497 1.025 1.00 91.44 79 GLU A C 1
ATOM 621 O O . GLU A 1 79 ? -9.984 -4.545 1.841 1.00 91.44 79 GLU A O 1
ATOM 626 N N . MET A 1 80 ? -12.159 -4.219 1.363 1.00 89.12 80 MET A N 1
ATOM 627 C CA . MET A 1 80 ? -12.588 -3.889 2.717 1.00 89.12 80 MET A CA 1
ATOM 628 C C . MET A 1 80 ? -14.081 -4.163 2.856 1.00 89.12 80 MET A C 1
ATOM 630 O O . MET A 1 80 ? -1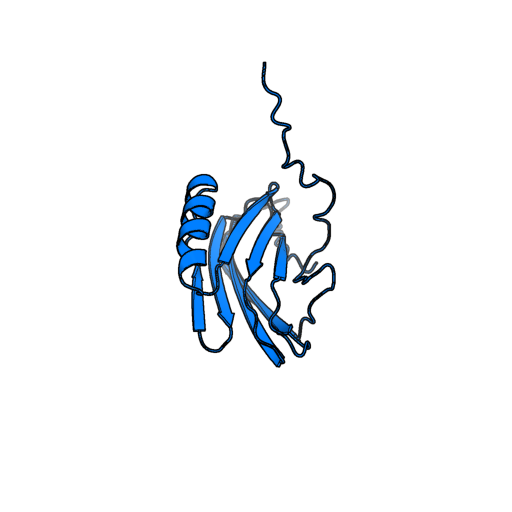4.840 -3.927 1.918 1.00 89.12 80 MET A O 1
ATOM 634 N N . ALA A 1 81 ? -14.513 -4.667 4.014 1.00 83.31 81 ALA A N 1
ATOM 635 C CA . ALA A 1 81 ? -15.919 -5.002 4.274 1.00 83.31 81 ALA A CA 1
ATOM 636 C C . ALA A 1 81 ? -16.546 -5.955 3.227 1.00 83.31 81 ALA A C 1
ATOM 638 O O . ALA A 1 81 ? -17.741 -5.891 2.945 1.00 83.31 81 ALA A O 1
ATOM 639 N N . GLY A 1 82 ? -15.735 -6.822 2.607 1.00 81.75 82 GLY A N 1
ATOM 640 C CA . GLY A 1 82 ? -16.175 -7.718 1.530 1.00 81.75 82 GLY A CA 1
ATOM 641 C C . GLY A 1 82 ? -16.451 -7.025 0.189 1.00 81.75 82 GLY A C 1
ATOM 642 O O . GLY A 1 82 ? -16.922 -7.674 -0.744 1.00 81.75 82 GLY A O 1
ATOM 643 N N . GLN A 1 83 ? -16.158 -5.729 0.070 1.00 82.81 83 GLN A N 1
ATOM 644 C CA . GLN A 1 83 ? -16.269 -4.966 -1.167 1.00 82.81 83 GLN A CA 1
ATOM 645 C C . GLN A 1 83 ? -14.889 -4.734 -1.776 1.00 82.81 83 GLN A C 1
ATOM 647 O O . GLN A 1 83 ? -13.908 -4.488 -1.075 1.00 82.81 83 GLN A O 1
ATOM 652 N N . VAL A 1 84 ? -14.830 -4.816 -3.105 1.00 82.56 84 VAL A N 1
ATOM 653 C CA . VAL A 1 84 ? -13.631 -4.529 -3.888 1.00 82.56 84 VAL A CA 1
ATOM 654 C C . VAL A 1 84 ? -13.804 -3.187 -4.573 1.00 82.56 84 VAL A C 1
ATOM 656 O O . VAL A 1 84 ? -14.727 -2.996 -5.362 1.00 82.56 84 VAL A O 1
ATOM 659 N N . TYR A 1 85 ? -12.856 -2.300 -4.321 1.00 79.56 85 TYR A N 1
ATOM 660 C CA . TYR A 1 85 ? -12.768 -0.989 -4.923 1.00 79.56 85 TYR A CA 1
ATOM 661 C C . TYR A 1 85 ? -11.574 -0.975 -5.874 1.00 79.56 85 TYR A C 1
ATOM 663 O O . TYR A 1 85 ? -10.420 -1.061 -5.451 1.00 79.56 85 TYR A O 1
ATOM 671 N N . GLN A 1 86 ? -11.846 -0.921 -7.176 1.00 68.94 86 GLN A N 1
ATOM 672 C CA . GLN A 1 86 ? -10.814 -0.734 -8.192 1.00 68.94 86 GLN A CA 1
ATOM 673 C C . GLN A 1 86 ? -10.687 0.752 -8.496 1.00 68.94 86 GLN A C 1
ATOM 675 O O . GLN A 1 86 ? -11.673 1.400 -8.841 1.00 68.94 86 GLN A O 1
ATOM 680 N N . THR A 1 87 ? -9.477 1.290 -8.384 1.00 64.31 87 THR A N 1
ATOM 681 C CA . THR A 1 87 ? -9.226 2.690 -8.730 1.00 64.31 87 THR A CA 1
ATOM 682 C C . THR A 1 87 ? -8.775 2.799 -10.177 1.00 64.31 87 THR A C 1
ATOM 684 O O . THR A 1 87 ? -7.909 2.040 -10.619 1.00 64.31 87 THR A O 1
ATOM 687 N N . VAL A 1 88 ? -9.304 3.787 -10.894 1.00 51.97 88 VAL A N 1
ATOM 688 C CA . VAL A 1 88 ? -8.717 4.256 -12.151 1.00 51.97 88 VAL A CA 1
ATOM 689 C C . VAL A 1 88 ? -7.693 5.329 -11.796 1.00 51.97 88 VAL A C 1
ATOM 691 O O . VAL A 1 88 ? -8.002 6.264 -11.061 1.00 51.97 88 VAL A O 1
ATOM 694 N N . VAL A 1 89 ? -6.466 5.187 -12.292 1.00 55.16 89 VAL A N 1
ATOM 695 C CA . VAL A 1 89 ? -5.438 6.224 -12.143 1.00 55.16 89 VAL A CA 1
ATOM 696 C C . VAL A 1 89 ? -5.859 7.408 -13.012 1.00 55.16 89 VAL A C 1
ATOM 698 O O . VAL A 1 89 ? -5.860 7.296 -14.236 1.00 55.16 89 VAL A O 1
ATOM 701 N N . MET A 1 90 ? -6.254 8.513 -12.383 1.00 50.94 90 MET A N 1
ATOM 702 C CA . MET A 1 90 ? -6.729 9.722 -13.063 1.00 50.94 90 MET A CA 1
ATOM 703 C C . MET A 1 90 ? -5.791 10.899 -12.797 1.00 50.94 90 MET A C 1
ATOM 705 O O . MET A 1 90 ? -5.065 10.925 -11.801 1.00 50.94 90 MET A O 1
ATOM 709 N N . GLU A 1 91 ? -5.791 11.882 -13.697 1.00 52.75 91 GLU A N 1
ATOM 710 C CA . GLU A 1 91 ? -5.035 13.117 -13.498 1.00 52.75 91 GLU A CA 1
ATOM 711 C C . GLU A 1 91 ? -5.597 13.891 -12.289 1.00 52.75 91 GLU A C 1
ATOM 713 O O . GLU A 1 91 ? -6.803 13.902 -12.047 1.00 52.75 91 GLU A O 1
ATOM 718 N N . ARG A 1 92 ? -4.728 14.571 -11.527 1.00 54.78 92 ARG A N 1
ATOM 719 C CA . ARG A 1 92 ? -5.046 15.235 -10.245 1.00 54.78 92 ARG A CA 1
ATOM 720 C C . ARG A 1 92 ? -6.355 16.035 -10.250 1.00 54.78 92 ARG A C 1
ATOM 722 O O . ARG A 1 92 ? -7.137 15.932 -9.316 1.00 54.78 92 ARG A O 1
ATOM 729 N N . LYS A 1 93 ? -6.598 16.832 -11.296 1.00 54.34 93 LYS A N 1
ATOM 730 C CA . LYS A 1 93 ? -7.790 17.690 -11.398 1.00 54.34 93 LYS A CA 1
ATOM 731 C C . LYS A 1 93 ? -9.079 16.888 -11.614 1.00 54.34 93 LYS A C 1
ATOM 733 O O . LYS A 1 93 ? -10.136 17.299 -11.150 1.00 54.34 93 LYS A O 1
ATOM 738 N N . GLU A 1 94 ? -8.988 15.762 -12.311 1.00 52.56 94 GLU A N 1
ATOM 739 C CA . GLU A 1 94 ? -10.114 14.857 -12.551 1.00 52.56 94 GLU A CA 1
ATOM 740 C C . GLU A 1 94 ? -10.407 14.011 -11.305 1.00 52.56 94 GLU A C 1
ATOM 742 O O . GLU A 1 94 ? -11.568 13.807 -10.958 1.00 52.56 94 GLU A O 1
ATOM 747 N N . ALA A 1 95 ? -9.362 13.607 -10.575 1.00 54.62 95 ALA A N 1
ATOM 748 C CA . ALA A 1 95 ? -9.481 12.837 -9.341 1.00 54.62 95 ALA A CA 1
ATOM 749 C C . ALA A 1 95 ? -10.172 13.619 -8.205 1.00 54.62 95 ALA A C 1
ATOM 751 O O . ALA A 1 95 ? -11.042 13.068 -7.533 1.00 54.62 95 ALA A O 1
ATOM 752 N N . THR A 1 96 ? -9.842 14.905 -8.012 1.00 57.25 96 THR A N 1
ATOM 753 C CA . THR A 1 96 ? -10.479 15.745 -6.978 1.00 57.25 96 THR A CA 1
ATOM 754 C C . THR A 1 96 ? -11.975 15.946 -7.238 1.00 57.25 96 THR A C 1
ATOM 756 O O . THR A 1 96 ? -12.776 15.804 -6.318 1.00 57.25 96 THR A O 1
ATOM 759 N N . ASN A 1 97 ? -12.369 16.204 -8.489 1.00 57.97 97 ASN A N 1
ATOM 760 C CA . ASN A 1 97 ? -13.779 16.390 -8.844 1.00 57.97 97 ASN A CA 1
ATOM 761 C C . ASN A 1 97 ? -14.590 15.095 -8.656 1.00 57.97 97 ASN A C 1
ATOM 763 O O . ASN A 1 97 ? -15.692 15.132 -8.119 1.00 57.97 97 ASN A O 1
ATOM 767 N N . ALA A 1 98 ? -14.027 13.945 -9.044 1.00 55.41 98 ALA A N 1
ATOM 768 C CA . ALA A 1 98 ? -14.679 12.648 -8.861 1.00 55.41 98 ALA A CA 1
ATOM 769 C C . ALA A 1 98 ? -14.839 12.267 -7.374 1.00 55.41 98 ALA A C 1
ATOM 771 O O . ALA A 1 98 ? -15.827 11.635 -6.999 1.00 55.41 98 ALA A O 1
ATOM 772 N N . TYR A 1 99 ? -13.888 12.668 -6.520 1.00 55.91 99 TYR A N 1
ATOM 773 C CA . TYR A 1 99 ? -13.960 12.447 -5.074 1.00 55.91 99 TYR A CA 1
ATOM 774 C C . TYR A 1 99 ? -15.130 13.209 -4.444 1.00 55.91 99 TYR A C 1
ATOM 776 O O . TYR A 1 99 ? -15.964 12.588 -3.784 1.00 55.91 99 TYR A O 1
ATOM 784 N N . GLU A 1 100 ? -15.231 14.520 -4.696 1.00 58.41 100 GLU A N 1
ATOM 785 C CA . GLU A 1 100 ? -16.301 15.370 -4.153 1.00 58.41 100 GLU A CA 1
ATOM 786 C C . GLU A 1 100 ? -17.699 14.879 -4.559 1.00 58.41 100 GLU A C 1
ATOM 788 O O . GLU A 1 100 ? -18.612 14.885 -3.736 1.00 58.41 100 GLU A O 1
ATOM 793 N N . GLU A 1 101 ? -17.859 14.373 -5.786 1.00 55.69 101 GLU A N 1
ATOM 794 C CA . GLU A 1 101 ? -19.126 13.795 -6.248 1.00 55.69 101 GLU A CA 1
ATOM 795 C C . GLU A 1 101 ? -19.473 12.484 -5.515 1.00 55.69 101 GLU A C 1
ATOM 797 O O . GLU A 1 101 ? -20.626 12.285 -5.126 1.00 55.69 101 GLU A O 1
ATOM 802 N N . SER A 1 102 ? -18.485 11.619 -5.247 1.00 50.38 102 SER A N 1
ATOM 803 C CA . SER A 1 102 ? -18.688 10.292 -4.635 1.00 50.38 102 SER A CA 1
ATOM 804 C C . SER A 1 102 ? -18.988 10.305 -3.128 1.00 50.38 102 SER A C 1
ATOM 806 O O . SER A 1 102 ? -19.674 9.409 -2.628 1.00 50.38 102 SER A O 1
ATOM 808 N N . VAL A 1 103 ? -18.526 11.332 -2.403 1.00 52.66 103 VAL A N 1
ATOM 809 C CA . VAL A 1 103 ? -18.773 11.504 -0.956 1.00 52.66 103 VAL A CA 1
ATOM 810 C C . VAL A 1 103 ? -20.263 11.741 -0.666 1.00 52.66 103 VAL A C 1
ATOM 812 O O . VAL A 1 103 ? -20.752 11.399 0.412 1.00 52.66 103 VAL A O 1
ATOM 815 N N . THR A 1 104 ? -21.015 12.246 -1.646 1.00 50.09 104 THR A N 1
ATOM 816 C CA . THR A 1 104 ? -22.455 12.523 -1.530 1.00 50.09 104 THR A CA 1
ATOM 817 C C . THR A 1 104 ? -23.309 11.262 -1.322 1.00 50.09 104 THR A C 1
ATOM 819 O O . THR A 1 104 ? -24.409 11.366 -0.782 1.00 50.09 104 THR A O 1
ATOM 822 N N . ASP A 1 105 ? -22.795 10.073 -1.668 1.00 44.06 105 ASP A N 1
ATOM 823 C CA . ASP A 1 105 ? -23.554 8.811 -1.671 1.00 44.06 105 ASP A CA 1
ATOM 824 C C . ASP A 1 105 ? -23.199 7.842 -0.523 1.00 44.06 105 ASP A C 1
ATOM 826 O O . ASP A 1 105 ? -23.708 6.722 -0.477 1.00 44.06 105 ASP A O 1
ATOM 830 N N . GLY A 1 106 ? -22.337 8.235 0.424 1.00 43.78 106 GLY A N 1
ATOM 831 C CA . GLY A 1 106 ? -21.971 7.381 1.568 1.00 43.78 106 GLY A CA 1
ATOM 832 C C . GLY A 1 106 ? -21.147 6.132 1.208 1.00 43.78 106 GLY A C 1
ATOM 833 O O . GLY A 1 106 ? -20.990 5.236 2.040 1.00 43.78 106 GLY A O 1
ATOM 834 N N . ASN A 1 107 ? -20.612 6.069 -0.014 1.00 50.84 107 ASN A N 1
ATOM 835 C CA . ASN A 1 107 ? -19.689 5.026 -0.460 1.00 50.84 107 ASN A CA 1
ATOM 836 C C . ASN A 1 107 ? -18.267 5.308 0.050 1.00 50.84 107 ASN A C 1
ATOM 838 O O . ASN A 1 107 ? -17.883 6.465 0.217 1.00 50.84 107 ASN A O 1
ATOM 842 N N . ALA A 1 108 ? -17.468 4.259 0.289 1.00 54.88 108 ALA A N 1
ATOM 843 C CA . ALA A 1 108 ? -16.060 4.435 0.640 1.00 54.88 108 ALA A CA 1
ATOM 844 C C . ALA A 1 108 ? -15.336 5.147 -0.515 1.00 54.88 108 ALA A C 1
ATOM 846 O O . ALA A 1 108 ? -15.161 4.586 -1.599 1.00 54.88 108 ALA A O 1
ATOM 847 N N . ALA A 1 109 ? -14.958 6.402 -0.287 1.00 59.38 109 ALA A N 1
ATOM 848 C CA . ALA A 1 109 ? -14.238 7.205 -1.257 1.00 59.38 109 ALA A CA 1
ATOM 849 C C . ALA A 1 109 ? -12.741 6.886 -1.158 1.00 59.38 109 ALA A C 1
ATOM 851 O O . ALA A 1 109 ? -12.168 6.869 -0.065 1.00 59.38 109 ALA A O 1
ATOM 852 N N . ILE A 1 110 ? -12.121 6.610 -2.306 1.00 66.25 110 ILE A N 1
ATOM 853 C CA . ILE A 1 110 ? -10.684 6.361 -2.419 1.00 66.25 110 ILE A CA 1
ATOM 854 C C . ILE A 1 110 ? -10.109 7.390 -3.377 1.00 66.25 110 ILE A C 1
ATOM 856 O O . ILE A 1 110 ? -10.457 7.412 -4.558 1.00 66.25 110 ILE A O 1
ATOM 860 N N . LEU A 1 111 ? -9.205 8.218 -2.866 1.00 68.06 111 LEU A N 1
ATOM 861 C CA . LEU A 1 111 ? -8.464 9.199 -3.649 1.00 68.06 111 LEU A CA 1
ATOM 862 C C . LEU A 1 111 ? -6.984 8.845 -3.594 1.00 68.06 111 LEU A C 1
ATOM 864 O O . LEU A 1 111 ? -6.436 8.738 -2.502 1.00 68.06 111 LEU A O 1
ATOM 868 N N . VAL A 1 112 ? -6.349 8.677 -4.755 1.00 72.19 112 VAL A N 1
ATOM 869 C CA . VAL A 1 112 ? -4.902 8.445 -4.874 1.00 72.19 112 VAL A CA 1
ATOM 870 C C . VAL A 1 112 ? -4.246 9.694 -5.451 1.00 72.19 112 VAL A C 1
ATOM 872 O O . VAL A 1 112 ? -4.630 10.161 -6.522 1.00 72.19 112 VAL A O 1
ATOM 875 N N . GLU A 1 113 ? -3.228 10.206 -4.768 1.00 71.06 113 GLU A N 1
ATOM 876 C CA . GLU A 1 113 ? -2.474 11.390 -5.167 1.00 71.06 113 GLU A CA 1
ATOM 877 C C . GLU A 1 113 ? -0.970 11.109 -5.226 1.00 71.06 113 GLU A C 1
ATOM 879 O O . GLU A 1 113 ? -0.402 10.391 -4.400 1.00 71.06 113 GLU A O 1
ATOM 884 N N . VAL A 1 114 ? -0.301 11.734 -6.195 1.00 74.44 114 VAL A N 1
ATOM 885 C CA . VAL A 1 114 ? 1.163 11.801 -6.238 1.00 74.44 114 VAL A CA 1
ATOM 886 C C . VAL A 1 114 ? 1.607 12.988 -5.387 1.00 74.44 114 VAL A C 1
ATOM 888 O O . VAL A 1 114 ? 1.366 14.141 -5.747 1.00 74.44 114 VAL A O 1
ATOM 891 N N . VAL A 1 115 ? 2.262 12.703 -4.263 1.00 73.38 115 VAL A N 1
ATOM 892 C CA . VAL A 1 115 ? 2.759 13.713 -3.316 1.00 73.38 115 VAL A CA 1
ATOM 893 C C . VAL A 1 115 ? 4.087 14.306 -3.793 1.00 73.38 115 VAL A C 1
ATOM 895 O O . VAL A 1 115 ? 4.310 15.513 -3.705 1.00 73.38 115 VAL A O 1
ATOM 898 N N . SER A 1 116 ? 4.980 13.462 -4.312 1.00 76.19 116 SER A N 1
ATOM 899 C CA . SER A 1 116 ? 6.278 13.852 -4.879 1.00 76.19 116 SER A CA 1
ATOM 900 C C . SER A 1 116 ? 6.723 12.834 -5.940 1.00 76.19 116 SER A C 1
ATOM 902 O O . SER A 1 116 ? 5.987 11.897 -6.238 1.00 76.19 116 SER A O 1
ATOM 904 N N . SER A 1 117 ? 7.912 12.998 -6.537 1.00 73.19 117 SER A N 1
ATOM 905 C CA . SER A 1 117 ? 8.370 12.241 -7.722 1.00 73.19 117 SER A CA 1
ATOM 906 C C . SER A 1 117 ? 8.275 10.711 -7.626 1.00 73.19 117 SER A C 1
ATOM 908 O O . SER A 1 117 ? 8.280 10.045 -8.659 1.00 73.19 117 SER A O 1
ATOM 910 N N . ASN A 1 118 ? 8.210 10.150 -6.420 1.00 80.69 118 ASN A N 1
ATOM 911 C CA . ASN A 1 118 ? 8.132 8.712 -6.177 1.00 80.69 118 ASN A CA 1
ATOM 912 C C . ASN A 1 118 ? 7.288 8.347 -4.937 1.00 80.69 118 ASN A C 1
ATOM 914 O O . ASN A 1 118 ? 7.356 7.216 -4.454 1.00 80.69 118 ASN A O 1
ATOM 918 N N . LEU A 1 119 ? 6.498 9.296 -4.426 1.00 85.50 119 LEU A N 1
ATOM 919 C CA . LEU A 1 119 ? 5.714 9.150 -3.203 1.00 85.50 119 LEU A CA 1
ATOM 920 C C . LEU A 1 119 ? 4.230 9.295 -3.512 1.00 85.50 119 LEU A C 1
ATOM 922 O O . LEU A 1 119 ? 3.803 10.303 -4.080 1.00 85.50 119 LEU A O 1
ATOM 926 N N . TYR A 1 120 ? 3.459 8.297 -3.105 1.00 85.62 120 TYR A N 1
ATOM 927 C CA . TYR A 1 120 ? 2.024 8.224 -3.331 1.00 85.62 120 TYR A CA 1
ATOM 928 C C . TYR A 1 120 ? 1.303 8.269 -1.990 1.00 85.62 120 TYR A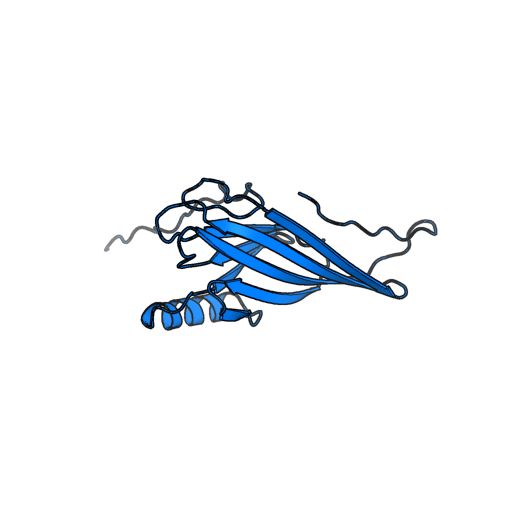 C 1
ATOM 930 O O . TYR A 1 120 ? 1.787 7.709 -1.004 1.00 85.62 120 TYR A O 1
ATOM 938 N N . SER A 1 121 ? 0.155 8.938 -1.970 1.00 86.06 121 SER A N 1
ATOM 939 C CA . SER A 1 121 ? -0.746 8.987 -0.824 1.00 86.06 121 SER A CA 1
ATOM 940 C C . SER A 1 121 ? -2.148 8.596 -1.254 1.00 86.06 121 SER A C 1
ATOM 942 O O . SER A 1 121 ? -2.585 8.929 -2.356 1.00 86.06 121 SER A O 1
ATOM 944 N N . MET A 1 122 ? -2.842 7.864 -0.394 1.00 85.69 122 MET A N 1
ATOM 945 C CA . MET A 1 122 ? -4.201 7.417 -0.628 1.00 85.69 122 MET A CA 1
ATOM 946 C C . MET A 1 122 ? -5.064 7.639 0.604 1.00 85.69 122 MET A C 1
ATOM 948 O O . MET A 1 122 ? -4.730 7.152 1.681 1.00 85.69 122 MET A O 1
ATOM 952 N N . GLN A 1 123 ? -6.193 8.322 0.436 1.00 85.06 123 GLN A N 1
ATOM 953 C CA . GLN A 1 123 ? -7.204 8.451 1.485 1.00 85.06 123 GLN A CA 1
ATOM 954 C C . GLN A 1 123 ? -8.186 7.282 1.388 1.00 85.06 123 GLN A C 1
ATOM 956 O O . GLN A 1 123 ? -8.691 6.990 0.305 1.00 85.06 123 GLN A O 1
ATOM 961 N N . ILE A 1 124 ? -8.432 6.611 2.512 1.00 87.94 124 ILE A N 1
ATOM 962 C CA . ILE A 1 124 ? -9.378 5.502 2.650 1.00 87.94 124 ILE A CA 1
ATOM 963 C C . ILE A 1 124 ? -10.412 5.904 3.699 1.00 87.94 124 ILE A C 1
ATOM 965 O O . ILE A 1 124 ? -10.111 5.966 4.894 1.00 87.94 124 ILE A O 1
ATOM 969 N N . GLY A 1 125 ? -11.631 6.187 3.247 1.00 85.56 125 GLY A N 1
ATOM 970 C CA . GLY A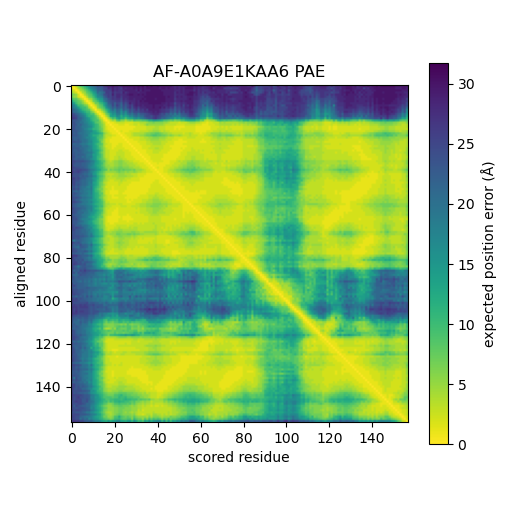 1 125 ? -12.744 6.520 4.130 1.00 85.56 125 GLY A CA 1
ATOM 971 C C . GLY A 1 125 ? -13.456 5.290 4.697 1.00 85.56 125 GLY A C 1
ATOM 972 O O . GLY A 1 125 ? -13.521 4.243 4.054 1.00 85.56 125 GLY A O 1
ATOM 973 N N . ASN A 1 126 ? -14.064 5.459 5.874 1.00 87.12 126 ASN A N 1
ATOM 974 C CA . ASN A 1 126 ? -15.031 4.527 6.464 1.00 87.12 126 ASN A CA 1
ATOM 975 C C . ASN A 1 126 ? -14.540 3.068 6.605 1.00 87.12 126 ASN A C 1
ATOM 977 O O . ASN A 1 126 ? -15.263 2.130 6.266 1.00 87.12 126 ASN A O 1
ATOM 981 N N . ILE A 1 127 ? -13.326 2.865 7.130 1.00 90.94 127 ILE A N 1
ATOM 982 C CA . ILE A 1 127 ? -12.819 1.532 7.485 1.00 90.94 127 ILE A CA 1
ATOM 983 C C . ILE A 1 127 ? -13.586 1.012 8.707 1.00 90.94 127 ILE A C 1
ATOM 985 O O . ILE A 1 127 ? -13.455 1.616 9.774 1.00 90.94 127 ILE A O 1
ATOM 989 N N . PRO A 1 128 ? -14.372 -0.080 8.606 1.00 92.62 128 PRO A N 1
ATOM 990 C CA . PRO A 1 128 ? -15.205 -0.549 9.712 1.00 92.62 128 PRO A CA 1
ATOM 991 C C . PRO A 1 128 ? -14.396 -0.988 10.941 1.00 92.62 128 PRO A C 1
ATOM 993 O O . PRO A 1 128 ? -13.236 -1.388 10.798 1.00 92.62 128 PRO A O 1
ATOM 996 N N . PRO A 1 129 ? -14.992 -0.960 12.145 1.00 95.56 129 PRO A N 1
ATOM 997 C CA . PRO A 1 129 ? -14.349 -1.473 13.352 1.00 95.56 129 PRO A CA 1
ATOM 998 C C . PRO A 1 129 ? -14.051 -2.967 13.238 1.00 95.56 129 PRO A C 1
ATOM 1000 O O . PRO A 1 129 ? -14.834 -3.711 12.645 1.00 95.56 129 PRO A O 1
ATOM 1003 N N . GLN A 1 130 ? -12.946 -3.405 13.847 1.00 95.75 130 GLN A N 1
ATOM 1004 C CA . GLN A 1 130 ? -12.529 -4.813 13.906 1.00 95.75 130 GLN A CA 1
ATOM 1005 C C . GLN A 1 130 ? -12.469 -5.483 12.522 1.00 95.75 130 GLN A C 1
ATOM 1007 O O . GLN A 1 130 ? -12.877 -6.636 12.356 1.00 95.75 130 GLN A O 1
ATOM 1012 N N . SER A 1 131 ? -12.030 -4.739 11.502 1.00 94.75 131 SER A N 1
ATOM 1013 C CA . SER A 1 131 ? -12.029 -5.208 10.116 1.00 94.75 131 SER A CA 1
ATOM 1014 C C . SER A 1 131 ? -10.689 -5.000 9.425 1.00 94.75 131 SER A C 1
ATOM 1016 O O . SER A 1 131 ? -9.937 -4.073 9.738 1.00 94.75 131 SER A O 1
ATOM 1018 N N . ASP A 1 132 ? -10.416 -5.882 8.466 1.00 96.19 132 ASP A N 1
ATOM 1019 C CA . ASP A 1 132 ? -9.222 -5.811 7.639 1.00 96.19 132 ASP A CA 1
ATOM 1020 C C . ASP A 1 132 ? -9.455 -4.879 6.438 1.00 96.19 132 ASP A C 1
ATOM 1022 O O . ASP A 1 132 ? -10.513 -4.897 5.796 1.00 96.19 132 ASP A O 1
ATOM 1026 N N . VAL A 1 133 ? -8.419 -4.117 6.094 1.00 95.19 133 VAL A N 1
ATOM 1027 C CA . VAL A 1 133 ? -8.291 -3.416 4.816 1.00 95.19 133 VAL A CA 1
ATOM 1028 C C . VAL A 1 133 ? -7.088 -3.976 4.070 1.00 95.19 133 VAL A C 1
ATOM 1030 O O . VAL A 1 133 ? -5.947 -3.918 4.534 1.00 95.19 133 VAL A O 1
ATOM 1033 N N . LYS A 1 134 ? -7.347 -4.543 2.895 1.00 96.00 134 LYS A N 1
ATOM 1034 C CA . LYS A 1 134 ? -6.322 -5.065 1.999 1.00 96.00 134 LYS A CA 1
ATOM 1035 C C . LYS A 1 134 ? -6.065 -4.059 0.890 1.00 96.00 134 LYS A C 1
ATOM 1037 O O . LYS A 1 134 ? -6.969 -3.728 0.128 1.00 96.00 134 LYS A O 1
ATOM 1042 N N . ILE A 1 135 ? -4.824 -3.609 0.780 1.00 93.62 135 ILE A N 1
ATOM 1043 C CA . ILE A 1 135 ? -4.354 -2.684 -0.249 1.00 93.62 135 ILE A CA 1
ATOM 1044 C C . ILE A 1 135 ? -3.447 -3.466 -1.192 1.00 93.62 135 ILE A C 1
ATOM 1046 O O . ILE A 1 135 ? -2.466 -4.063 -0.759 1.00 93.62 135 ILE A O 1
ATOM 1050 N N . GLU A 1 136 ? -3.764 -3.453 -2.480 1.00 93.44 136 GLU A N 1
ATOM 1051 C CA . GLU A 1 136 ? -2.988 -4.105 -3.527 1.00 93.44 136 GLU A CA 1
ATOM 1052 C C . GLU A 1 136 ? -2.653 -3.090 -4.619 1.00 93.44 136 GLU A C 1
ATOM 1054 O O . GLU A 1 136 ? -3.537 -2.396 -5.118 1.00 93.44 136 GLU A O 1
ATOM 1059 N N . TYR A 1 137 ? -1.387 -2.992 -5.015 1.00 90.44 137 TYR A N 1
ATOM 1060 C CA . TYR A 1 137 ? -0.990 -2.142 -6.132 1.00 90.44 137 TYR A CA 1
ATOM 1061 C C . TYR A 1 137 ? 0.071 -2.783 -7.006 1.00 90.44 137 TYR A C 1
ATOM 1063 O O . TYR A 1 137 ? 0.893 -3.589 -6.562 1.00 90.44 137 TYR A O 1
ATOM 1071 N N . GLN A 1 138 ? 0.051 -2.396 -8.276 1.00 91.00 138 GLN A N 1
ATOM 1072 C CA . GLN A 1 138 ? 0.925 -2.934 -9.298 1.00 91.00 138 GLN A CA 1
ATOM 1073 C C . GLN A 1 138 ? 1.751 -1.824 -9.938 1.00 91.00 138 GLN A C 1
ATOM 1075 O O . GLN A 1 138 ? 1.243 -0.750 -10.258 1.00 91.00 138 GLN A O 1
ATOM 1080 N N . TYR A 1 139 ? 3.029 -2.099 -10.175 1.00 90.31 139 TYR A N 1
ATOM 1081 C CA . TYR A 1 139 ? 3.898 -1.210 -10.935 1.00 90.31 139 TYR A CA 1
ATOM 1082 C C . TYR A 1 139 ? 4.853 -1.993 -11.833 1.00 90.31 139 TYR A C 1
ATOM 1084 O O . TYR A 1 139 ? 5.115 -3.183 -11.631 1.00 90.31 139 TYR A O 1
ATOM 1092 N N . SER A 1 140 ? 5.408 -1.304 -12.826 1.00 92.81 140 SER A N 1
ATOM 1093 C CA . SER A 1 140 ? 6.476 -1.830 -13.674 1.00 92.81 140 SER A CA 1
ATOM 1094 C C . SER A 1 140 ? 7.682 -0.904 -13.708 1.00 92.81 140 SER A C 1
ATOM 1096 O O . SER A 1 140 ? 7.526 0.304 -13.595 1.00 92.81 140 SER A O 1
ATOM 1098 N N . VAL A 1 141 ? 8.885 -1.462 -13.843 1.00 93.31 141 VAL A N 1
ATOM 1099 C CA . VAL A 1 141 ? 10.141 -0.701 -13.939 1.00 93.31 141 VAL A CA 1
ATOM 1100 C C . VAL A 1 141 ? 10.995 -1.287 -15.051 1.00 93.31 141 VAL A C 1
ATOM 1102 O O . VAL A 1 141 ? 11.265 -2.490 -15.051 1.00 93.31 141 VAL A O 1
ATOM 1105 N N . LEU A 1 142 ? 11.474 -0.428 -15.953 1.00 92.94 142 LEU A N 1
ATOM 1106 C CA . LEU A 1 142 ? 12.538 -0.775 -16.888 1.00 92.94 142 LEU A CA 1
ATOM 1107 C C . LEU A 1 142 ? 13.903 -0.488 -16.250 1.00 92.94 142 LEU A C 1
ATOM 1109 O O . LEU A 1 142 ? 14.222 0.650 -15.899 1.00 92.94 142 LEU A O 1
ATOM 1113 N N . HIS A 1 143 ? 14.709 -1.532 -16.106 1.00 92.06 143 HIS A N 1
ATOM 1114 C CA . HIS A 1 143 ? 16.052 -1.467 -15.540 1.00 92.06 143 HIS A CA 1
ATOM 1115 C C . HIS A 1 143 ? 17.106 -1.171 -16.600 1.00 92.06 143 HIS A C 1
ATOM 1117 O O . HIS A 1 143 ? 16.910 -1.389 -17.793 1.00 92.06 143 HIS A O 1
ATOM 1123 N N . GLU A 1 144 ? 18.264 -0.720 -16.133 1.00 90.56 144 GLU A N 1
ATOM 1124 C CA . GLU A 1 144 ? 19.451 -0.526 -16.959 1.00 90.56 144 GLU A CA 1
ATOM 1125 C C . GLU A 1 144 ? 20.542 -1.493 -16.518 1.00 90.56 144 GLU A C 1
ATOM 1127 O O . GLU A 1 144 ? 20.778 -1.667 -15.318 1.00 90.56 144 GLU A O 1
ATOM 1132 N N . TRP A 1 145 ? 21.248 -2.066 -17.488 1.00 90.69 145 TRP A N 1
ATOM 1133 C CA . TRP A 1 145 ? 22.515 -2.735 -17.227 1.00 90.69 145 TRP A CA 1
ATOM 1134 C C . TRP A 1 145 ? 23.584 -1.703 -16.892 1.00 90.69 145 TRP A C 1
ATOM 1136 O O . TRP A 1 145 ? 23.771 -0.732 -17.626 1.00 90.69 145 TRP A O 1
ATOM 1146 N N . ARG A 1 146 ? 24.318 -1.934 -15.805 1.00 89.75 146 ARG A N 1
ATOM 1147 C CA . ARG A 1 146 ? 25.516 -1.165 -15.456 1.00 89.75 146 ARG A CA 1
ATOM 1148 C C . ARG A 1 146 ? 26.602 -2.129 -15.016 1.00 89.75 146 ARG A C 1
ATOM 1150 O O . ARG A 1 146 ? 26.352 -2.968 -14.157 1.00 89.75 146 ARG A O 1
ATOM 1157 N N . ASP A 1 147 ? 27.765 -2.049 -15.656 1.00 93.31 147 ASP A N 1
ATOM 1158 C CA . ASP A 1 147 ? 28.926 -2.909 -15.383 1.00 93.31 147 ASP A CA 1
ATOM 1159 C C . ASP A 1 147 ? 28.598 -4.413 -15.399 1.00 93.31 147 ASP A C 1
ATOM 1161 O O . ASP A 1 147 ? 29.066 -5.190 -14.571 1.00 93.31 147 ASP A O 1
ATOM 1165 N N . GLY A 1 148 ? 27.737 -4.829 -16.335 1.00 91.50 148 GLY A N 1
ATOM 1166 C CA . GLY A 1 148 ? 27.301 -6.224 -16.458 1.00 91.50 148 GLY A CA 1
ATOM 1167 C C . GLY A 1 148 ? 26.337 -6.693 -15.363 1.00 91.50 148 GLY A C 1
ATOM 1168 O O . GLY A 1 148 ? 26.060 -7.886 -15.278 1.00 91.50 148 GLY A O 1
ATOM 1169 N N . LEU A 1 149 ? 25.801 -5.781 -14.545 1.00 91.75 149 LEU A N 1
ATOM 1170 C CA . LEU A 1 149 ? 24.837 -6.076 -13.489 1.00 91.75 149 LEU A CA 1
ATOM 1171 C C . LEU A 1 149 ? 23.499 -5.379 -13.739 1.00 91.75 149 LEU A C 1
ATOM 1173 O O . LEU A 1 149 ? 23.438 -4.226 -14.171 1.00 91.75 149 LEU A O 1
ATOM 1177 N N . LEU A 1 150 ? 22.419 -6.083 -13.405 1.00 89.44 150 LEU A N 1
ATOM 1178 C CA . LEU A 1 150 ? 21.072 -5.532 -13.345 1.00 89.44 150 LEU A CA 1
ATOM 1179 C C . LEU A 1 150 ? 20.702 -5.325 -11.875 1.00 89.44 150 LEU A C 1
ATOM 1181 O O . LEU A 1 150 ? 20.714 -6.275 -11.092 1.00 89.44 150 LEU A O 1
ATOM 1185 N N . ARG A 1 151 ? 20.377 -4.089 -11.484 1.00 87.69 151 ARG A N 1
ATOM 1186 C CA . ARG A 1 151 ? 19.997 -3.771 -10.102 1.00 87.69 151 ARG A CA 1
ATOM 1187 C C . ARG A 1 151 ? 18.495 -3.562 -9.994 1.00 87.69 151 ARG A C 1
ATOM 1189 O O . ARG A 1 151 ? 17.988 -2.513 -10.376 1.00 87.69 151 ARG A O 1
ATOM 1196 N N . TRP A 1 152 ? 17.820 -4.520 -9.377 1.00 87.25 152 TRP A N 1
ATOM 1197 C CA . TRP A 1 152 ? 16.444 -4.367 -8.922 1.00 87.25 152 TRP A CA 1
ATOM 1198 C C . TRP A 1 152 ? 16.421 -4.014 -7.428 1.00 87.25 152 TRP A C 1
ATOM 1200 O O . TRP A 1 152 ? 17.260 -4.487 -6.661 1.00 87.25 152 TRP A O 1
ATOM 1210 N N . ARG A 1 153 ? 15.496 -3.139 -7.021 1.00 84.19 153 ARG A N 1
ATOM 1211 C CA . ARG A 1 153 ? 15.304 -2.712 -5.629 1.00 84.19 153 ARG A CA 1
ATOM 1212 C C . ARG A 1 153 ? 13.838 -2.872 -5.267 1.00 84.19 153 ARG A C 1
ATOM 1214 O O . ARG A 1 153 ? 12.977 -2.412 -6.015 1.00 84.19 153 ARG A O 1
ATOM 1221 N N . LEU A 1 154 ? 13.590 -3.480 -4.115 1.00 82.56 154 LEU A N 1
ATOM 1222 C CA . LEU A 1 154 ? 12.275 -3.535 -3.503 1.00 82.56 154 LEU A CA 1
ATOM 1223 C C . LEU A 1 154 ? 12.228 -2.515 -2.357 1.00 82.56 154 LEU A C 1
ATOM 1225 O O . LEU A 1 154 ? 13.061 -2.617 -1.458 1.00 82.56 154 LEU A O 1
ATOM 1229 N N . PRO A 1 155 ? 11.311 -1.535 -2.375 1.00 74.44 155 PRO A N 1
ATOM 1230 C CA . PRO A 1 155 ? 11.096 -0.663 -1.226 1.00 74.44 155 PRO A CA 1
ATOM 1231 C C . PRO A 1 155 ? 10.421 -1.463 -0.105 1.00 74.44 155 PRO A C 1
ATOM 1233 O O . PRO A 1 155 ? 9.352 -2.029 -0.324 1.00 74.44 155 PRO A O 1
ATOM 1236 N N . THR A 1 156 ? 11.039 -1.526 1.074 1.00 72.19 156 THR A N 1
ATOM 1237 C CA . THR A 1 156 ? 10.549 -2.315 2.222 1.00 72.19 156 THR A CA 1
ATOM 1238 C C . THR A 1 156 ? 10.182 -1.465 3.436 1.00 72.19 156 THR A C 1
ATOM 1240 O O . THR A 1 156 ? 10.040 -2.040 4.506 1.00 72.19 156 THR A O 1
ATOM 1243 N N . VAL A 1 157 ? 9.985 -0.155 3.234 1.00 57.66 157 VAL A N 1
ATOM 1244 C CA . VAL A 1 157 ? 10.108 0.960 4.203 1.00 57.66 157 VAL A CA 1
ATOM 1245 C C . VAL A 1 157 ? 11.543 1.327 4.561 1.00 57.66 157 VAL A C 1
ATOM 1247 O O . VAL A 1 157 ? 12.411 0.424 4.563 1.00 57.66 157 VAL A O 1
#

Nearest PDB structures (foldseek):
  6fpz-assembly2_B  TM=6.917E-01  e=1.619E-05  Homo sapiens
  6fpy-assembly2_B  TM=6.915E-01  e=1.536E-05  Homo sapiens
  6fpy-assembly1_A  TM=6.711E-01  e=3.383E-05  Homo sapiens
  4es9-assembly4_D  TM=3.529E-01  e=9.739E-01  Streptococcus pyogenes M49 591